Protein AF-A0A9E2GQW5-F1 (afdb_monomer_lite)

pLDDT: mean 85.39, std 6.8, range [58.28, 93.12]

Sequence (100 aa):
MEYHCRIRNHGRQQLELEVDYPLVPNQPKTAYSLEALLFTPASMNITKSRYGVEAFFNNLVTYTRYTVAPMPLALLIDPDNDKSPLTRITRRLDTTPILT

Secondary structure (DSSP, 8-state):
---EEEEEEETTTEEEEEEEPPPPTT-S-------------GGG---TTTS-HHHHHHHHHHH--PPPPPPPHHHHS-TT-TT-HHHHHHHHHHHS----

Radius of gyration: 21.06 Å; chains: 1; bounding box: 55×27×50 Å

Structure (mmCIF, N/CA/C/O backbone):
data_AF-A0A9E2GQW5-F1
#
_entry.id   AF-A0A9E2GQW5-F1
#
loop_
_atom_site.group_PDB
_atom_site.id
_atom_site.type_symbol
_atom_site.label_atom_id
_atom_site.label_alt_id
_atom_site.label_comp_id
_atom_site.label_asym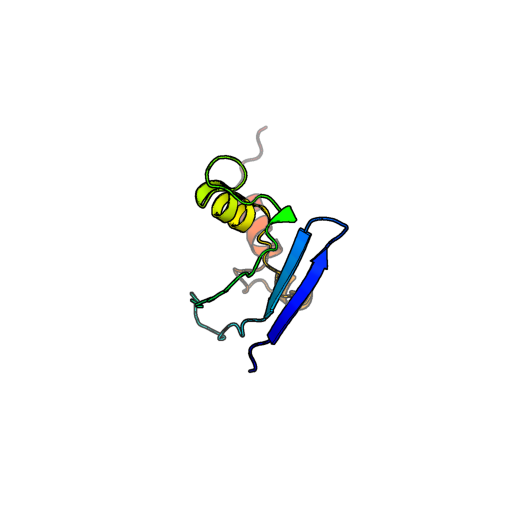_id
_atom_site.label_entity_id
_atom_site.label_seq_id
_atom_site.pdbx_PDB_ins_code
_atom_site.Cartn_x
_atom_site.Cartn_y
_atom_site.Cartn_z
_atom_site.occupancy
_atom_site.B_iso_or_equiv
_atom_site.auth_seq_id
_atom_site.auth_comp_id
_atom_site.auth_asym_id
_atom_site.auth_atom_id
_atom_site.pdbx_PDB_model_num
ATOM 1 N N . MET A 1 1 ? -9.107 -10.069 -13.521 1.00 58.34 1 MET A N 1
ATOM 2 C CA . MET A 1 1 ? -8.204 -9.488 -12.509 1.00 58.34 1 MET A CA 1
ATOM 3 C C . MET A 1 1 ? -9.063 -9.228 -11.293 1.00 58.34 1 MET A C 1
ATOM 5 O O . MET A 1 1 ? -9.979 -8.422 -11.389 1.00 58.34 1 MET A O 1
ATOM 9 N N . GLU A 1 2 ? -8.880 -10.017 -10.243 1.00 70.19 2 GLU A N 1
ATOM 10 C CA . GLU A 1 2 ? -9.735 -9.981 -9.055 1.00 70.19 2 GLU A CA 1
ATOM 11 C C . GLU A 1 2 ? -9.116 -9.082 -7.990 1.00 70.19 2 GLU A C 1
ATOM 13 O O . GLU A 1 2 ? -7.895 -9.013 -7.857 1.00 70.19 2 GLU A O 1
ATOM 18 N N . TYR A 1 3 ? -9.974 -8.379 -7.259 1.00 79.50 3 TYR A N 1
ATOM 19 C CA . TYR A 1 3 ? -9.583 -7.631 -6.076 1.00 79.50 3 TYR A CA 1
ATOM 20 C C . TYR A 1 3 ? -9.476 -8.614 -4.922 1.00 79.50 3 TYR A C 1
ATOM 22 O O . TYR A 1 3 ? -10.431 -9.341 -4.644 1.00 79.50 3 TYR A O 1
ATOM 30 N N . HIS A 1 4 ? -8.337 -8.626 -4.243 1.00 86.44 4 HIS A N 1
ATOM 31 C CA . HIS A 1 4 ? -8.149 -9.464 -3.070 1.00 86.44 4 HIS A CA 1
ATOM 32 C C . HIS A 1 4 ? -7.856 -8.580 -1.860 1.00 86.44 4 HIS A C 1
ATOM 34 O O . HIS A 1 4 ? -7.037 -7.667 -1.910 1.00 86.44 4 HIS A O 1
ATOM 40 N N . CYS A 1 5 ? -8.593 -8.816 -0.779 1.00 88.00 5 CYS A N 1
ATOM 41 C CA . CYS A 1 5 ? -8.477 -8.077 0.467 1.00 88.00 5 CYS A CA 1
ATOM 42 C C . CYS A 1 5 ? -8.368 -9.082 1.603 1.00 88.00 5 CYS A C 1
ATOM 44 O O . CYS A 1 5 ? -9.196 -9.988 1.730 1.00 88.00 5 CYS A O 1
ATOM 46 N N . ARG A 1 6 ? -7.336 -8.931 2.428 1.00 91.50 6 ARG A N 1
ATOM 47 C CA . ARG A 1 6 ? -7.036 -9.855 3.511 1.00 91.50 6 ARG A CA 1
ATOM 48 C C . ARG A 1 6 ? -6.736 -9.090 4.785 1.00 91.50 6 ARG A C 1
ATOM 50 O O . ARG A 1 6 ? -5.896 -8.199 4.802 1.00 91.50 6 ARG A O 1
ATOM 57 N N . ILE A 1 7 ? -7.393 -9.499 5.864 1.00 90.88 7 ILE A N 1
ATOM 58 C CA . ILE A 1 7 ? -7.183 -8.947 7.201 1.00 90.88 7 ILE A CA 1
ATOM 59 C C . ILE A 1 7 ? -6.491 -9.997 8.057 1.00 90.88 7 ILE A C 1
ATOM 61 O O . ILE A 1 7 ? -6.894 -11.163 8.082 1.00 90.88 7 ILE A O 1
ATOM 65 N N . ARG A 1 8 ? -5.438 -9.586 8.759 1.00 92.62 8 ARG A N 1
ATOM 66 C CA . ARG A 1 8 ? -4.678 -10.436 9.676 1.00 92.62 8 ARG A CA 1
ATOM 67 C C . ARG A 1 8 ? -4.336 -9.685 10.949 1.00 92.62 8 ARG A C 1
ATOM 69 O O . ARG A 1 8 ? -4.289 -8.460 10.981 1.00 92.62 8 ARG A O 1
ATOM 76 N N . ASN A 1 9 ? -4.068 -10.441 12.006 1.00 90.75 9 ASN A N 1
ATOM 77 C CA . ASN A 1 9 ? -3.420 -9.885 13.183 1.00 90.75 9 ASN A CA 1
ATOM 78 C C . ASN A 1 9 ? -1.932 -9.646 12.876 1.00 90.75 9 ASN A C 1
ATOM 80 O O . ASN A 1 9 ? -1.259 -10.546 12.374 1.00 90.75 9 ASN A O 1
ATOM 84 N N . HIS A 1 10 ? -1.434 -8.463 13.223 1.00 87.25 10 HIS A N 1
ATOM 85 C CA . HIS A 1 10 ? -0.021 -8.127 13.218 1.00 87.25 10 HIS A CA 1
ATOM 86 C C . HIS A 1 10 ? 0.463 -7.934 14.663 1.00 87.25 10 HIS A C 1
ATOM 88 O O . HIS A 1 10 ? 0.286 -6.898 15.306 1.00 87.25 10 HIS A O 1
ATOM 94 N N . GLY A 1 11 ? 1.075 -8.978 15.216 1.00 84.56 11 GLY A N 1
ATOM 95 C CA . GLY A 1 11 ? 1.546 -8.967 16.598 1.00 84.56 11 GLY A CA 1
ATOM 96 C C . GLY A 1 11 ? 0.410 -9.023 17.626 1.00 84.56 11 GLY A C 1
ATOM 97 O O . GLY A 1 11 ? -0.445 -9.903 17.580 1.00 84.56 11 GLY A O 1
ATOM 98 N N . ARG A 1 12 ? 0.459 -8.154 18.645 1.00 79.88 12 ARG A N 1
ATOM 99 C CA . ARG A 1 12 ? -0.510 -8.159 19.763 1.00 79.88 12 ARG A CA 1
ATOM 100 C C . ARG A 1 12 ? -1.538 -7.033 19.711 1.00 79.88 12 ARG A C 1
ATOM 102 O O . ARG A 1 12 ? -2.551 -7.124 20.395 1.00 79.88 12 ARG A O 1
ATOM 109 N N . GLN A 1 13 ? -1.247 -5.959 18.985 1.00 80.75 13 GLN A N 1
ATOM 110 C CA . GLN A 1 13 ? -2.003 -4.703 19.065 1.00 80.75 13 GLN A CA 1
ATOM 111 C C . GLN A 1 13 ? -2.284 -4.075 17.699 1.00 80.75 13 GLN A C 1
ATOM 113 O O . GLN A 1 13 ? -2.867 -2.996 17.644 1.00 80.75 13 GLN A O 1
ATOM 118 N N . GLN A 1 14 ? -1.857 -4.706 16.605 1.00 84.69 14 GLN A N 1
ATOM 119 C CA . GLN A 1 14 ? -2.025 -4.160 15.266 1.00 84.69 14 GLN A CA 1
ATOM 120 C C . GLN A 1 14 ? -2.825 -5.132 14.408 1.00 84.69 14 GLN A C 1
ATOM 122 O O . GLN A 1 14 ? -2.796 -6.348 14.595 1.00 84.69 14 GLN A O 1
ATOM 127 N N . LEU A 1 15 ? -3.555 -4.565 13.460 1.00 88.25 15 LEU A N 1
ATOM 128 C CA . LEU A 1 15 ? -4.201 -5.299 12.388 1.00 88.25 15 LEU A CA 1
ATOM 129 C C . LEU A 1 15 ? -3.480 -4.928 11.100 1.00 88.25 15 LEU A C 1
ATOM 131 O O . LEU A 1 15 ? -3.161 -3.761 10.879 1.00 88.25 15 LEU A O 1
ATOM 135 N N . GLU A 1 16 ? -3.226 -5.924 10.267 1.00 91.56 16 GLU A N 1
ATOM 136 C CA . GLU A 1 16 ? -2.657 -5.742 8.942 1.00 91.56 16 GLU A CA 1
ATOM 137 C C . GLU A 1 16 ? -3.743 -5.978 7.901 1.00 91.56 16 GLU A C 1
ATOM 139 O O . GLU A 1 16 ? -4.447 -6.994 7.923 1.00 91.56 16 GLU A O 1
ATOM 144 N N . LEU A 1 17 ? -3.884 -4.990 7.023 1.00 90.81 17 LEU A N 1
ATOM 145 C CA . LEU A 1 17 ? -4.786 -4.999 5.888 1.00 90.81 17 LEU A CA 1
ATOM 146 C C . LEU A 1 17 ? -3.935 -5.076 4.625 1.00 90.81 17 LEU A C 1
ATOM 148 O O . LEU A 1 17 ? -3.202 -4.142 4.306 1.00 90.81 17 LEU A O 1
ATOM 152 N N . GLU A 1 18 ? -4.050 -6.186 3.915 1.00 91.62 18 GLU A N 1
ATOM 153 C CA . GLU A 1 18 ? -3.406 -6.389 2.626 1.00 91.62 18 GLU A CA 1
ATOM 154 C C . GLU A 1 18 ? -4.450 -6.260 1.534 1.00 91.62 18 GLU A C 1
ATOM 156 O O . GLU A 1 18 ? -5.485 -6.932 1.578 1.00 91.62 18 GLU A O 1
ATOM 161 N N . VAL A 1 19 ? -4.182 -5.374 0.577 1.00 88.88 19 VAL A N 1
ATOM 162 C CA . VAL A 1 19 ? -5.086 -5.134 -0.539 1.00 88.88 19 VAL A CA 1
ATOM 163 C C . VAL A 1 19 ? -4.328 -5.242 -1.849 1.00 88.88 19 VAL A C 1
ATOM 165 O O . VAL A 1 19 ? -3.450 -4.430 -2.146 1.00 88.88 19 VAL A O 1
ATOM 168 N N . ASP A 1 20 ? -4.700 -6.246 -2.633 1.00 87.38 20 ASP A N 1
ATOM 169 C CA . ASP A 1 20 ? -4.175 -6.478 -3.967 1.00 87.38 20 ASP A CA 1
ATOM 170 C C . ASP A 1 20 ? -5.085 -5.788 -4.978 1.00 87.38 20 ASP A C 1
ATOM 172 O O . ASP A 1 20 ? -6.219 -6.209 -5.239 1.00 87.38 20 ASP A O 1
ATOM 176 N N . TYR A 1 21 ? -4.563 -4.708 -5.555 1.00 81.69 21 TYR A N 1
ATOM 177 C CA . TYR A 1 21 ? -5.218 -3.983 -6.630 1.00 81.69 21 TYR A CA 1
ATOM 178 C C . TYR A 1 21 ? -4.569 -4.330 -7.969 1.00 81.69 21 TYR A C 1
ATOM 180 O O . TYR A 1 21 ? -3.349 -4.200 -8.112 1.00 81.69 21 TYR A O 1
ATOM 188 N N . PRO A 1 22 ? -5.357 -4.721 -8.983 1.00 76.25 22 PRO A N 1
ATOM 189 C CA . PRO A 1 22 ? -4.818 -4.933 -10.311 1.00 76.25 22 PRO A CA 1
ATOM 190 C C . PRO A 1 22 ? -4.320 -3.610 -10.901 1.00 76.25 22 PRO A C 1
ATOM 192 O O . PRO A 1 22 ? -5.100 -2.690 -11.148 1.00 76.25 22 PRO A O 1
ATOM 195 N N . LEU A 1 23 ? -3.015 -3.519 -11.155 1.00 77.50 23 LEU A N 1
ATOM 196 C CA . LEU A 1 23 ? -2.450 -2.410 -11.918 1.00 77.50 23 LEU A CA 1
ATOM 197 C C . LEU A 1 23 ? -2.801 -2.597 -13.393 1.00 77.50 23 LEU A C 1
ATOM 199 O O . LEU A 1 23 ? -2.510 -3.642 -13.975 1.00 77.50 23 LEU A O 1
ATOM 203 N N . VAL A 1 24 ? -3.414 -1.583 -14.002 1.00 77.19 24 VAL A N 1
ATOM 204 C CA . VAL A 1 24 ? -3.739 -1.614 -15.431 1.00 77.19 24 VAL A CA 1
ATOM 205 C C . VAL A 1 24 ? -2.464 -1.321 -16.229 1.00 77.19 24 VAL A C 1
ATOM 207 O O . VAL A 1 24 ? -1.878 -0.245 -16.061 1.00 77.19 24 VAL A O 1
ATOM 210 N N . PRO A 1 25 ? -2.010 -2.239 -17.105 1.00 71.00 25 PRO A N 1
ATOM 211 C CA . PRO A 1 25 ? -0.842 -1.995 -17.943 1.00 71.00 25 PRO A CA 1
ATOM 212 C C . PRO A 1 25 ? -1.010 -0.722 -18.781 1.00 71.00 25 PRO A C 1
ATOM 214 O O . PRO A 1 25 ? -2.108 -0.404 -19.233 1.00 71.00 25 PRO A O 1
ATOM 217 N N . ASN A 1 26 ? 0.088 0.000 -19.005 1.00 73.50 26 ASN A N 1
ATOM 218 C CA . ASN A 1 26 ? 0.141 1.236 -19.802 1.00 73.50 26 ASN A CA 1
ATOM 219 C C . ASN A 1 26 ? -0.679 2.422 -19.264 1.00 73.50 26 ASN A C 1
ATOM 221 O O . ASN A 1 26 ? -0.722 3.466 -19.913 1.00 73.50 26 ASN A O 1
ATOM 225 N N . GLN A 1 27 ? -1.269 2.320 -18.070 1.00 78.62 27 GLN A N 1
ATOM 226 C CA . GLN A 1 27 ? -1.822 3.482 -17.385 1.00 78.62 27 GLN A CA 1
ATOM 227 C C . GLN A 1 27 ? -0.757 4.113 -16.480 1.00 78.62 27 GLN A C 1
ATOM 229 O O . GLN A 1 27 ? -0.243 3.455 -15.575 1.00 78.62 27 GLN A O 1
ATOM 234 N N . PRO A 1 28 ? -0.408 5.398 -16.684 1.00 72.81 28 PRO A N 1
ATOM 235 C CA . PRO A 1 28 ? 0.596 6.071 -15.862 1.00 72.81 28 PRO A CA 1
ATOM 236 C C . PRO A 1 28 ? 0.106 6.338 -14.433 1.00 72.81 28 PRO A C 1
ATOM 238 O O . PRO A 1 28 ? 0.914 6.627 -13.553 1.00 72.81 28 PRO A O 1
ATOM 241 N N . LYS A 1 29 ? -1.211 6.282 -14.203 1.00 79.00 29 LYS A N 1
ATOM 242 C CA . LYS A 1 29 ? -1.843 6.494 -12.902 1.00 79.00 29 LYS A CA 1
ATOM 243 C C . LYS A 1 29 ? -2.967 5.486 -12.716 1.00 79.00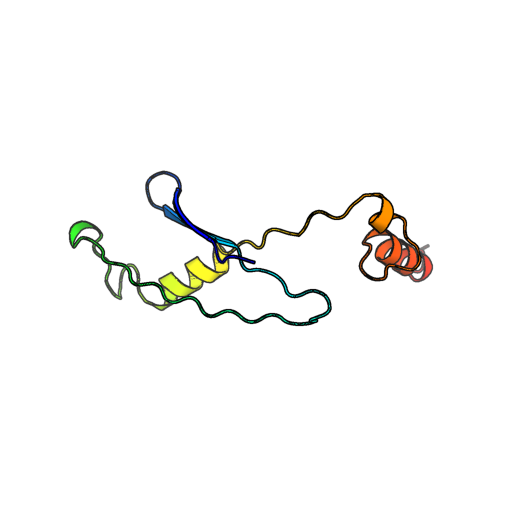 29 LYS A C 1
ATOM 245 O O . LYS A 1 29 ? -3.758 5.271 -13.629 1.00 79.00 29 LYS A O 1
ATOM 250 N N . THR A 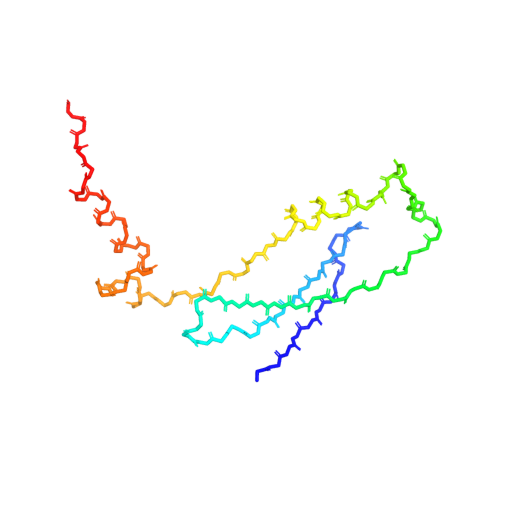1 30 ? -3.063 4.946 -11.511 1.00 77.88 30 THR A N 1
ATOM 251 C CA . THR A 1 30 ? -4.178 4.111 -11.066 1.00 77.88 30 THR A CA 1
ATOM 252 C C . THR A 1 30 ? -4.730 4.723 -9.786 1.00 77.88 30 THR A C 1
ATOM 254 O O . THR A 1 30 ? -3.962 5.133 -8.917 1.00 77.88 30 THR A O 1
ATOM 257 N N . ALA A 1 31 ? -6.053 4.817 -9.692 1.00 81.56 31 ALA A N 1
ATOM 258 C CA . ALA A 1 31 ? -6.761 5.253 -8.497 1.00 81.56 31 ALA A CA 1
ATOM 259 C C . ALA A 1 31 ? -7.644 4.105 -8.005 1.00 81.56 31 ALA A C 1
ATOM 261 O O . ALA A 1 31 ? -8.201 3.360 -8.812 1.00 81.56 31 ALA A O 1
ATOM 262 N N . TYR A 1 32 ? -7.768 3.968 -6.690 1.00 80.31 32 TYR A N 1
ATOM 263 C CA . TYR A 1 32 ? -8.640 2.990 -6.053 1.00 80.31 32 TYR A CA 1
ATOM 264 C C . TYR A 1 32 ? -9.387 3.655 -4.896 1.00 80.31 32 TYR A C 1
ATOM 266 O O . TYR A 1 32 ? -8.902 4.626 -4.314 1.00 80.31 32 TYR A O 1
ATOM 274 N N . SER A 1 33 ? -10.573 3.137 -4.586 1.00 84.00 33 SER A N 1
ATOM 275 C CA . SER A 1 33 ? -11.346 3.530 -3.409 1.00 84.00 33 SER A CA 1
ATOM 276 C C . SER A 1 33 ? -11.338 2.375 -2.419 1.00 84.00 33 SER A C 1
ATOM 278 O O . SER A 1 33 ? -11.578 1.233 -2.811 1.00 84.00 33 SER A O 1
ATOM 280 N N . LEU A 1 34 ? -11.057 2.677 -1.154 1.00 82.56 34 LEU A N 1
ATOM 281 C CA . LEU A 1 34 ? -11.119 1.730 -0.050 1.00 82.56 34 LEU A CA 1
ATOM 282 C C . LEU A 1 34 ? -12.124 2.258 0.970 1.00 82.56 34 LEU A C 1
ATOM 284 O O . LEU A 1 34 ? -11.936 3.342 1.522 1.00 82.56 34 LEU A O 1
ATOM 288 N N . GLU A 1 35 ? -13.160 1.474 1.238 1.00 87.88 35 GLU A N 1
ATOM 289 C CA . GLU A 1 35 ? -14.110 1.734 2.314 1.00 87.88 35 GLU A CA 1
ATOM 290 C C . GLU A 1 35 ? -13.890 0.706 3.426 1.00 87.88 35 GLU A C 1
ATOM 292 O O . GLU A 1 35 ? -13.836 -0.498 3.173 1.00 87.88 35 GLU A O 1
ATOM 297 N N . ALA A 1 36 ? -13.720 1.184 4.659 1.00 84.12 36 ALA A N 1
ATOM 298 C CA . ALA A 1 36 ? -13.469 0.340 5.818 1.00 84.12 36 ALA A CA 1
ATOM 299 C C . ALA A 1 36 ? -14.351 0.777 6.989 1.00 84.12 36 ALA A C 1
ATOM 301 O O . ALA A 1 36 ? -14.359 1.946 7.374 1.00 84.12 36 ALA A O 1
ATOM 302 N N . LEU A 1 37 ? -15.062 -0.185 7.578 1.00 87.56 37 LEU A N 1
ATOM 303 C CA . LEU A 1 37 ? -15.847 0.004 8.792 1.00 87.56 37 LEU A CA 1
ATOM 304 C C . LEU A 1 37 ? -15.216 -0.814 9.917 1.00 87.56 37 LEU A C 1
ATOM 306 O O . LEU A 1 37 ? -15.042 -2.026 9.790 1.00 87.56 37 LEU A O 1
ATOM 310 N N . LEU A 1 38 ? -14.877 -0.148 11.020 1.00 83.00 38 LEU A N 1
ATOM 311 C CA . LEU A 1 38 ? -14.252 -0.776 12.179 1.00 83.00 38 LEU A CA 1
ATOM 312 C C . LEU A 1 38 ? -15.195 -0.727 13.383 1.00 83.00 38 LEU A C 1
ATOM 314 O O . LEU A 1 38 ? -15.575 0.348 13.844 1.00 83.00 38 LEU A O 1
ATOM 318 N N . PHE A 1 39 ? -15.519 -1.898 13.926 1.00 86.44 39 PHE A N 1
ATOM 319 C CA . PHE A 1 39 ? -16.270 -2.036 15.171 1.00 86.44 39 PHE A CA 1
ATOM 320 C C . PHE A 1 39 ? -15.304 -2.398 16.295 1.00 86.44 39 PHE A C 1
ATOM 322 O O . PHE A 1 39 ? -14.718 -3.481 16.296 1.00 86.44 39 PHE A O 1
ATOM 329 N N . THR A 1 40 ? -15.117 -1.492 17.251 1.00 83.38 40 THR A N 1
ATOM 330 C CA . THR A 1 40 ? -14.178 -1.694 18.360 1.00 83.38 40 THR A CA 1
ATOM 331 C C . THR A 1 40 ? -14.909 -1.895 19.682 1.00 83.38 40 THR A C 1
ATOM 333 O O . THR A 1 40 ? -15.821 -1.121 19.981 1.00 83.38 40 THR A O 1
ATOM 336 N N . PRO A 1 41 ? -14.504 -2.865 20.521 1.00 88.00 41 PRO A N 1
ATOM 337 C CA . PRO A 1 41 ? -15.040 -3.000 21.866 1.00 88.00 41 PRO A CA 1
ATOM 338 C C . PRO A 1 41 ? -14.767 -1.750 22.706 1.00 88.00 41 PRO A C 1
ATOM 340 O O . PRO A 1 41 ? -13.708 -1.130 22.588 1.00 88.00 41 PRO A O 1
ATOM 343 N N . ALA A 1 42 ? -15.675 -1.443 23.634 1.00 87.12 42 ALA A N 1
ATOM 344 C CA . ALA A 1 42 ? -15.515 -0.326 24.567 1.00 87.12 42 ALA A CA 1
ATOM 345 C C . ALA A 1 42 ? -14.217 -0.417 25.396 1.00 87.12 42 ALA A C 1
ATOM 347 O O . ALA A 1 42 ? -13.635 0.606 25.752 1.00 87.12 42 ALA A O 1
ATOM 348 N N . SER A 1 43 ? -13.715 -1.632 25.645 1.00 88.88 43 SER A N 1
ATOM 349 C CA . SER A 1 43 ? -12.457 -1.876 26.361 1.00 88.88 43 SER A CA 1
ATOM 350 C C . SER A 1 43 ? -11.215 -1.322 25.655 1.00 88.88 43 SER A C 1
ATOM 352 O O . SER A 1 43 ? -10.221 -1.058 26.328 1.00 88.88 43 SER A O 1
ATOM 354 N N . MET A 1 44 ? -11.257 -1.087 24.335 1.00 84.75 44 MET A N 1
ATOM 355 C CA . MET A 1 44 ? -10.158 -0.418 23.624 1.00 84.75 44 MET A CA 1
ATOM 356 C C . MET A 1 44 ? -10.072 1.083 23.936 1.00 84.75 44 MET A C 1
ATOM 358 O O . MET A 1 44 ? -9.051 1.701 23.648 1.00 84.75 44 MET A O 1
ATOM 362 N N . ASN A 1 45 ? -11.116 1.668 24.541 1.00 86.81 45 ASN A N 1
ATOM 363 C CA . ASN A 1 45 ? -11.165 3.068 24.965 1.00 86.81 45 ASN A CA 1
ATOM 364 C C . ASN A 1 45 ? -10.722 4.052 23.862 1.00 86.81 45 ASN A C 1
ATOM 366 O O . ASN A 1 45 ? -9.942 4.980 24.100 1.00 86.81 45 ASN A O 1
ATOM 370 N N . ILE A 1 46 ? -11.200 3.811 22.636 1.00 87.25 46 ILE A N 1
ATOM 371 C CA . ILE A 1 46 ? -10.962 4.686 21.489 1.00 87.25 46 ILE A CA 1
ATOM 372 C C . ILE A 1 46 ? -11.831 5.925 21.663 1.00 87.25 46 ILE A C 1
ATOM 374 O O . ILE A 1 46 ? -13.052 5.890 21.529 1.00 87.25 46 ILE A O 1
ATOM 378 N N . THR A 1 47 ? -11.177 7.029 21.992 1.00 88.19 47 THR A N 1
ATOM 379 C CA . THR A 1 47 ? -11.800 8.338 22.172 1.00 88.19 47 THR A CA 1
ATOM 380 C C . THR A 1 47 ? -11.015 9.380 21.393 1.00 88.19 47 THR A C 1
ATOM 382 O O . THR A 1 47 ? -9.837 9.182 21.087 1.00 88.19 47 THR A O 1
ATOM 385 N N . LYS A 1 48 ? -11.628 10.540 21.132 1.00 86.62 48 LYS A N 1
ATOM 386 C CA . LYS A 1 48 ? -10.964 11.653 20.436 1.00 86.62 48 LYS A CA 1
ATOM 387 C C . LYS A 1 48 ? -9.639 12.070 21.094 1.00 86.62 48 LYS A C 1
ATOM 389 O O . LYS A 1 48 ? -8.727 12.469 20.383 1.00 86.62 48 LYS A O 1
ATOM 394 N N . SER A 1 49 ? -9.529 11.970 22.422 1.00 88.19 49 SER A N 1
ATOM 395 C CA . SER A 1 49 ? -8.323 12.343 23.174 1.00 88.19 49 SER A CA 1
ATOM 396 C C . SER A 1 49 ? -7.240 11.260 23.223 1.00 88.19 49 SER A C 1
ATOM 398 O O . SER A 1 49 ? -6.093 11.589 23.504 1.00 88.19 49 SER A O 1
ATOM 400 N N . ARG A 1 50 ? -7.574 9.985 22.968 1.00 86.19 50 ARG A N 1
ATOM 401 C CA . ARG A 1 50 ? -6.609 8.866 22.974 1.00 86.19 50 ARG A CA 1
ATOM 402 C C . ARG A 1 50 ? -6.208 8.418 21.574 1.00 86.19 50 ARG A C 1
ATOM 404 O O . ARG A 1 50 ? -5.026 8.266 21.295 1.00 86.19 50 ARG A O 1
ATOM 411 N N . TYR A 1 51 ? -7.193 8.186 20.713 1.00 87.31 51 TYR A N 1
ATOM 412 C CA . TYR A 1 51 ? -7.002 7.723 19.344 1.00 87.31 51 TYR A CA 1
ATOM 413 C C . TYR A 1 51 ? -8.072 8.354 18.451 1.00 87.31 51 TYR A C 1
ATOM 415 O O . TYR A 1 51 ? -9.100 7.758 18.134 1.00 87.31 51 TYR A O 1
ATOM 423 N N . GLY A 1 52 ? -7.857 9.631 18.140 1.00 87.75 52 GLY A N 1
ATOM 424 C CA . GLY A 1 52 ? -8.737 10.410 17.279 1.00 87.75 52 GLY A CA 1
ATOM 425 C C . GLY A 1 52 ? -8.487 10.175 15.789 1.00 87.75 52 GLY A C 1
ATOM 426 O O . GLY A 1 52 ? -7.569 9.463 15.386 1.00 87.75 52 GLY A O 1
ATOM 427 N N . VAL A 1 53 ? -9.291 10.848 14.967 1.00 90.00 53 VAL A N 1
ATOM 428 C CA . VAL A 1 53 ? -9.246 10.769 13.496 1.00 90.00 53 VAL A CA 1
ATOM 429 C C . VAL A 1 53 ? -7.851 11.073 12.940 1.00 90.00 53 VAL A C 1
ATOM 431 O O . VAL A 1 53 ? -7.363 10.366 12.066 1.00 90.00 53 VAL A O 1
ATOM 434 N N . GLU A 1 54 ? -7.177 12.089 13.476 1.00 91.44 54 GLU A N 1
ATOM 435 C CA . GLU A 1 54 ? -5.829 12.465 13.042 1.00 91.44 54 GLU A CA 1
ATOM 436 C C . GLU A 1 54 ? -4.800 11.364 13.329 1.00 91.44 54 GLU A C 1
ATOM 438 O O . GLU A 1 54 ? -4.026 10.993 12.450 1.00 91.44 54 GLU A O 1
ATOM 443 N N . ALA A 1 55 ? -4.836 10.780 14.531 1.00 90.69 55 ALA A N 1
ATOM 444 C C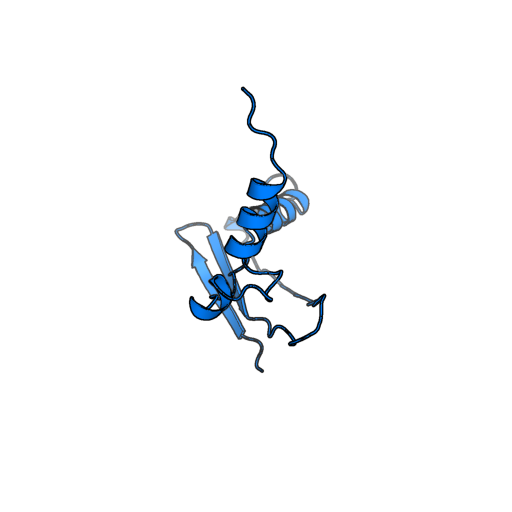A . ALA A 1 55 ? -3.963 9.666 14.893 1.00 90.69 55 ALA A CA 1
ATOM 445 C C . ALA A 1 55 ? -4.211 8.442 13.997 1.00 90.69 55 ALA A C 1
ATOM 447 O O . ALA A 1 55 ? -3.264 7.758 13.608 1.00 90.69 55 ALA A O 1
ATOM 448 N N . PHE A 1 56 ? -5.470 8.193 13.622 1.00 88.44 56 PHE A N 1
ATOM 449 C CA . PHE A 1 56 ? -5.817 7.148 12.665 1.00 88.44 56 PHE A CA 1
ATOM 450 C C . PHE A 1 56 ? -5.176 7.381 11.293 1.00 88.44 56 PHE A C 1
ATOM 452 O O . PHE A 1 56 ? -4.459 6.507 10.808 1.00 88.44 56 PHE A O 1
ATOM 459 N N . PHE A 1 57 ? -5.367 8.558 10.689 1.00 90.31 57 PHE A N 1
ATOM 460 C CA . PHE A 1 57 ? -4.800 8.852 9.369 1.00 90.31 57 PHE A CA 1
ATOM 461 C C . PHE A 1 57 ? -3.270 8.922 9.378 1.00 90.31 57 PHE A C 1
ATOM 463 O O . PHE A 1 57 ? -2.639 8.420 8.450 1.00 90.31 57 PHE A O 1
ATOM 470 N N . ASN A 1 58 ? -2.662 9.461 10.437 1.00 93.12 58 ASN A N 1
ATOM 471 C CA . ASN A 1 58 ? -1.207 9.464 10.584 1.00 93.12 58 ASN A CA 1
ATOM 472 C C . ASN A 1 58 ? -0.649 8.040 10.641 1.00 93.12 58 ASN A C 1
ATOM 474 O O . ASN A 1 58 ? 0.332 7.745 9.959 1.00 93.12 58 ASN A O 1
ATOM 478 N N . ASN A 1 59 ? -1.291 7.140 11.391 1.00 90.88 59 ASN A N 1
ATOM 479 C CA . ASN A 1 59 ? -0.906 5.730 11.415 1.00 90.88 59 ASN A CA 1
ATOM 480 C C . ASN A 1 59 ? -1.112 5.073 10.049 1.00 90.88 59 ASN A C 1
ATOM 482 O O . ASN A 1 59 ? -0.222 4.367 9.585 1.00 90.88 59 ASN A O 1
ATOM 486 N N . LEU A 1 60 ? -2.244 5.328 9.388 1.00 89.00 60 LEU A N 1
ATOM 487 C CA . LEU A 1 60 ? -2.516 4.783 8.061 1.00 89.00 60 LEU A CA 1
ATOM 488 C C . LEU A 1 60 ? -1.400 5.160 7.081 1.00 89.00 60 LEU A C 1
ATOM 490 O O . LEU A 1 60 ? -0.822 4.279 6.455 1.00 89.00 60 LEU A O 1
ATOM 494 N N . VAL A 1 61 ? -1.035 6.442 6.998 1.00 90.38 61 VAL A N 1
ATOM 495 C CA . VAL A 1 61 ? 0.038 6.912 6.107 1.00 90.38 61 VAL A CA 1
ATOM 496 C C . VAL A 1 61 ? 1.393 6.331 6.511 1.00 90.38 61 VAL A C 1
ATOM 498 O O . VAL A 1 61 ? 2.131 5.850 5.656 1.00 90.38 61 VAL A O 1
ATOM 501 N N . THR A 1 62 ? 1.707 6.336 7.807 1.00 92.50 62 THR A N 1
ATOM 502 C CA . THR A 1 62 ? 3.011 5.906 8.335 1.00 92.50 62 THR A CA 1
ATOM 503 C C . THR A 1 62 ? 3.260 4.411 8.135 1.00 92.50 62 THR A C 1
ATOM 505 O O . THR A 1 62 ? 4.393 4.000 7.882 1.00 92.50 62 THR A O 1
ATOM 508 N N . TYR A 1 63 ? 2.217 3.587 8.248 1.00 90.38 63 TYR A N 1
ATOM 509 C CA . TYR A 1 63 ? 2.324 2.130 8.151 1.00 90.38 63 TYR A CA 1
ATOM 510 C C . TYR A 1 63 ? 1.931 1.570 6.780 1.00 90.38 63 TYR A C 1
ATOM 512 O O . TYR A 1 63 ? 2.129 0.377 6.545 1.00 90.38 63 TYR A O 1
ATOM 520 N N . THR A 1 64 ? 1.435 2.399 5.856 1.00 89.94 64 THR A N 1
ATOM 521 C CA . THR A 1 64 ? 1.185 1.967 4.476 1.00 89.94 64 THR A CA 1
ATOM 522 C C . THR A 1 64 ? 2.505 1.649 3.783 1.00 89.94 64 THR A C 1
ATOM 524 O O . THR A 1 64 ? 3.415 2.476 3.712 1.00 89.94 64 THR A O 1
ATOM 527 N N . ARG A 1 65 ? 2.596 0.442 3.223 1.00 89.31 65 ARG A N 1
ATOM 528 C CA . ARG A 1 65 ? 3.719 0.008 2.392 1.00 89.31 65 ARG A CA 1
ATOM 529 C C . ARG A 1 65 ? 3.202 -0.445 1.040 1.00 89.31 65 ARG A C 1
ATOM 531 O O . ARG A 1 65 ? 2.206 -1.155 0.959 1.00 89.31 65 ARG A O 1
ATOM 538 N N . TYR A 1 66 ? 3.914 -0.053 -0.007 1.00 86.00 66 TYR A N 1
ATOM 539 C CA . TYR A 1 66 ? 3.629 -0.494 -1.363 1.00 86.00 66 TYR A CA 1
ATOM 540 C C . TYR A 1 66 ? 4.563 -1.640 -1.720 1.00 86.00 66 TYR A C 1
ATOM 542 O O . TYR A 1 66 ? 5.786 -1.487 -1.688 1.00 86.00 66 TYR A O 1
ATOM 550 N N . THR A 1 67 ? 3.988 -2.782 -2.081 1.00 82.69 67 THR A N 1
ATOM 551 C CA . THR A 1 67 ? 4.752 -3.871 -2.682 1.00 82.69 67 THR A CA 1
ATOM 552 C C . THR A 1 67 ? 5.219 -3.425 -4.063 1.00 82.69 67 THR A C 1
ATOM 554 O O . THR A 1 67 ? 4.414 -3.056 -4.918 1.00 82.69 67 THR A O 1
ATOM 557 N N . VAL A 1 68 ? 6.532 -3.437 -4.282 1.00 76.06 68 VAL A N 1
ATOM 558 C CA . VAL A 1 68 ? 7.112 -3.142 -5.595 1.00 76.06 68 VAL A CA 1
ATOM 559 C C . VAL A 1 68 ? 6.969 -4.384 -6.468 1.00 76.06 68 VAL A C 1
ATOM 561 O O . VAL A 1 68 ? 7.306 -5.487 -6.038 1.00 76.06 68 VAL A O 1
ATOM 564 N N . ALA A 1 69 ? 6.482 -4.212 -7.698 1.00 75.19 69 ALA A N 1
ATOM 565 C CA . ALA A 1 69 ? 6.430 -5.307 -8.656 1.00 75.19 69 ALA A CA 1
ATOM 566 C C . ALA A 1 69 ? 7.855 -5.837 -8.923 1.00 75.19 69 ALA A C 1
ATOM 568 O O . ALA A 1 69 ? 8.760 -5.031 -9.170 1.00 75.19 69 ALA A O 1
ATOM 569 N N . PRO A 1 70 ? 8.082 -7.163 -8.884 1.00 79.19 70 PRO A N 1
ATOM 570 C CA . PRO A 1 70 ? 9.392 -7.724 -9.176 1.00 79.19 70 PRO A CA 1
ATOM 571 C C . PRO A 1 70 ? 9.804 -7.374 -10.611 1.00 79.19 70 PRO A C 1
ATOM 573 O O . PRO A 1 70 ? 9.032 -7.552 -11.553 1.00 79.19 70 PRO A O 1
ATOM 576 N N . MET A 1 71 ? 11.030 -6.876 -10.776 1.00 83.62 71 MET A N 1
ATOM 577 C CA . MET A 1 71 ? 11.612 -6.573 -12.082 1.00 83.62 71 MET A CA 1
ATOM 578 C C . MET A 1 71 ? 12.526 -7.732 -12.509 1.00 83.62 71 MET A C 1
ATOM 580 O O . MET A 1 71 ? 13.500 -8.012 -11.807 1.00 83.62 71 MET A O 1
ATOM 584 N N . PRO A 1 72 ? 12.251 -8.408 -13.639 1.00 87.88 72 PRO A N 1
ATOM 585 C CA . PRO A 1 72 ? 13.163 -9.399 -14.199 1.00 87.88 72 PRO A CA 1
ATOM 586 C C . PRO A 1 72 ? 14.555 -8.812 -14.454 1.00 87.88 72 PRO A C 1
ATOM 588 O O . PRO A 1 72 ? 14.669 -7.681 -14.926 1.00 87.88 72 PRO A O 1
ATOM 591 N N . LEU A 1 73 ? 15.612 -9.604 -14.229 1.00 89.81 73 LEU A N 1
ATOM 592 C CA . LEU A 1 73 ? 16.997 -9.162 -14.453 1.00 89.81 73 LEU A CA 1
ATOM 593 C C . LEU A 1 73 ? 17.241 -8.679 -15.892 1.00 89.81 73 LEU A C 1
ATOM 595 O O . LEU A 1 73 ? 17.984 -7.726 -16.096 1.00 89.81 73 LEU A O 1
ATOM 599 N N . ALA A 1 74 ? 16.568 -9.281 -16.877 1.00 90.56 74 ALA A N 1
ATOM 600 C CA . ALA A 1 74 ? 16.644 -8.847 -18.271 1.00 90.56 74 ALA A CA 1
ATOM 601 C C . ALA A 1 74 ? 16.185 -7.388 -18.462 1.00 90.56 74 ALA A C 1
ATOM 603 O O . ALA A 1 74 ? 16.803 -6.655 -19.222 1.00 90.56 74 ALA A O 1
ATOM 604 N N . LEU A 1 75 ? 15.162 -6.939 -17.721 1.00 89.94 75 LEU A N 1
ATOM 605 C CA . LEU A 1 75 ? 14.689 -5.551 -17.777 1.00 89.94 75 LEU A CA 1
ATOM 606 C C . LEU A 1 75 ? 15.613 -4.574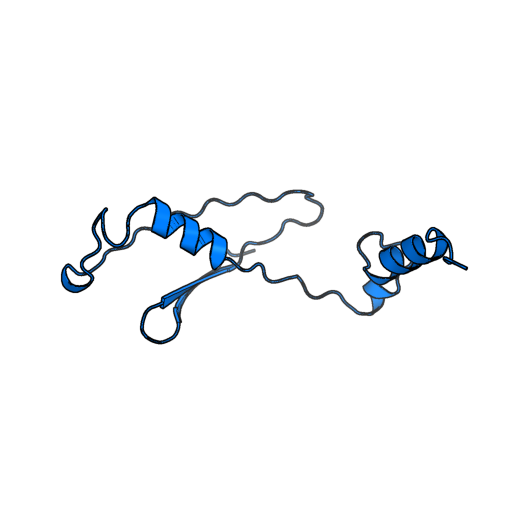 -17.039 1.00 89.94 75 LEU A C 1
ATOM 608 O O . LEU A 1 75 ? 15.519 -3.372 -17.275 1.00 89.94 75 LEU A O 1
ATOM 612 N N . LEU A 1 76 ? 16.486 -5.055 -16.145 1.00 90.19 76 LEU A N 1
ATOM 613 C CA . LEU A 1 76 ? 17.487 -4.204 -15.492 1.00 90.19 76 LEU A CA 1
ATOM 614 C C . LEU A 1 76 ? 18.596 -3.803 -16.465 1.00 90.19 76 LEU A C 1
ATOM 616 O O . LEU A 1 76 ? 19.071 -2.675 -16.402 1.00 90.19 76 LEU A O 1
ATOM 620 N N . ILE A 1 77 ? 19.014 -4.713 -17.343 1.00 90.81 77 ILE A N 1
ATOM 621 C CA . ILE A 1 77 ? 20.109 -4.469 -18.294 1.00 90.81 77 ILE A CA 1
ATOM 622 C C . ILE A 1 77 ? 19.631 -3.923 -19.642 1.00 90.81 77 ILE A C 1
ATOM 624 O O . ILE A 1 77 ? 20.462 -3.639 -20.498 1.00 90.81 77 ILE A O 1
ATOM 628 N N . ASP A 1 78 ? 18.318 -3.798 -19.833 1.00 90.94 78 ASP A N 1
ATOM 629 C CA . ASP A 1 78 ? 17.725 -3.238 -21.042 1.00 90.94 78 ASP A CA 1
ATOM 630 C C . ASP A 1 78 ? 18.071 -1.736 -21.160 1.00 90.94 78 ASP A C 1
ATOM 632 O O . ASP A 1 78 ? 17.600 -0.933 -20.339 1.00 90.94 78 ASP A O 1
ATOM 636 N N . PRO A 1 79 ? 18.899 -1.339 -22.146 1.00 87.38 79 PRO A N 1
ATOM 637 C CA . PRO A 1 79 ? 19.313 0.050 -22.311 1.00 87.38 79 PRO A CA 1
ATOM 638 C C . PRO A 1 79 ? 18.150 0.964 -22.723 1.00 87.38 79 PRO A C 1
ATOM 640 O O . PRO A 1 79 ? 18.196 2.156 -22.414 1.00 87.38 79 PRO A O 1
ATOM 643 N N . ASP A 1 80 ? 17.099 0.417 -23.342 1.00 90.44 80 ASP A N 1
ATOM 644 C CA . ASP A 1 80 ? 15.921 1.168 -23.789 1.00 90.44 80 ASP A CA 1
ATOM 645 C C . ASP A 1 80 ? 14.870 1.317 -22.669 1.00 90.44 80 ASP A C 1
ATOM 647 O O . ASP A 1 80 ? 13.890 2.058 -22.795 1.00 90.44 80 ASP A O 1
ATOM 651 N N . ASN A 1 81 ? 15.074 0.655 -21.524 1.00 90.06 81 ASN A N 1
ATOM 652 C CA . ASN A 1 81 ? 14.184 0.752 -20.375 1.00 90.06 81 ASN A CA 1
ATOM 653 C C . ASN A 1 81 ? 14.549 1.928 -19.453 1.00 90.06 81 ASN A C 1
ATOM 655 O O . ASN A 1 81 ? 15.310 1.793 -18.491 1.00 90.06 81 ASN A O 1
ATOM 659 N N . ASP A 1 82 ? 13.891 3.070 -19.649 1.00 89.12 82 ASP A N 1
ATOM 660 C CA . ASP A 1 82 ? 14.050 4.260 -18.797 1.00 89.12 82 ASP A CA 1
ATOM 661 C C . ASP A 1 82 ? 13.653 4.064 -17.323 1.00 89.12 82 ASP A C 1
ATOM 663 O O . ASP A 1 82 ? 14.044 4.853 -16.453 1.00 89.12 82 ASP A O 1
ATOM 667 N N . LYS A 1 83 ? 12.873 3.020 -17.010 1.00 86.94 83 LYS A N 1
ATOM 668 C CA . LYS A 1 83 ? 12.515 2.672 -15.626 1.00 86.94 83 LYS A CA 1
ATOM 669 C C . LYS A 1 83 ? 13.580 1.814 -14.948 1.00 86.94 83 LYS A C 1
ATOM 671 O O . LYS A 1 83 ? 13.514 1.664 -13.725 1.00 86.94 83 LYS A O 1
ATOM 676 N N . SER A 1 84 ? 14.549 1.278 -15.694 1.00 90.81 84 SER A N 1
ATOM 677 C CA . SER A 1 84 ? 15.652 0.513 -15.122 1.00 90.81 84 SER A CA 1
ATOM 678 C C . SER A 1 84 ? 16.475 1.391 -14.169 1.00 90.81 84 SER A C 1
ATOM 680 O O . SER A 1 84 ? 16.958 2.462 -14.556 1.00 90.81 84 SER A O 1
ATOM 682 N N . PRO A 1 85 ? 16.688 0.954 -12.915 1.00 90.88 85 PRO A N 1
ATOM 683 C CA . PRO A 1 85 ? 17.618 1.610 -12.009 1.00 90.88 85 PRO A CA 1
ATOM 684 C C . PRO A 1 85 ? 19.039 1.698 -12.575 1.00 90.88 85 PRO A C 1
ATOM 686 O O . PRO A 1 85 ? 19.684 2.723 -12.374 1.00 90.88 85 PRO A O 1
ATOM 689 N N . LEU A 1 86 ? 19.516 0.677 -13.303 1.00 92.44 86 LEU A N 1
ATOM 690 C CA . LEU A 1 86 ? 20.870 0.676 -13.869 1.00 92.44 86 LEU A CA 1
ATOM 691 C C . LEU A 1 86 ? 21.015 1.752 -14.942 1.00 92.44 86 LEU A C 1
ATOM 693 O O . LEU A 1 86 ? 21.900 2.594 -14.828 1.00 92.44 86 LEU A O 1
ATOM 697 N N . THR A 1 87 ? 20.095 1.807 -15.908 1.00 92.25 87 THR A N 1
ATOM 698 C CA . THR A 1 87 ? 20.088 2.838 -16.960 1.00 92.25 87 THR A CA 1
ATOM 699 C C . THR A 1 87 ? 20.063 4.246 -16.359 1.00 92.25 87 THR A C 1
ATOM 701 O O . THR A 1 87 ? 20.802 5.136 -16.785 1.00 92.25 87 THR A O 1
ATOM 704 N N . ARG A 1 88 ? 19.268 4.452 -15.300 1.00 91.69 88 ARG A N 1
ATOM 705 C CA . ARG A 1 88 ? 19.194 5.732 -14.576 1.00 91.69 88 ARG A CA 1
ATOM 706 C C . ARG A 1 88 ? 20.491 6.082 -13.840 1.00 91.69 88 ARG A C 1
ATOM 708 O O . ARG A 1 88 ? 20.859 7.256 -13.823 1.00 91.69 88 ARG A O 1
ATOM 715 N N . ILE A 1 89 ? 21.154 5.103 -13.220 1.00 92.44 89 ILE A N 1
ATOM 716 C CA . ILE A 1 89 ? 22.428 5.295 -12.510 1.00 92.44 89 ILE A CA 1
ATOM 717 C C . ILE A 1 89 ? 23.545 5.614 -13.501 1.00 92.44 89 ILE A C 1
ATOM 719 O O . ILE A 1 89 ? 24.236 6.606 -13.299 1.00 92.44 89 ILE A O 1
ATOM 723 N N . THR A 1 90 ? 23.685 4.847 -14.583 1.00 90.12 90 THR A N 1
ATOM 724 C CA . THR A 1 90 ? 24.711 5.080 -15.613 1.00 90.12 90 THR A CA 1
ATOM 725 C C . THR A 1 90 ? 24.591 6.486 -16.191 1.00 90.12 90 THR A C 1
ATOM 727 O O . THR A 1 90 ? 25.544 7.254 -16.146 1.00 90.12 90 THR A O 1
ATOM 730 N N . ARG A 1 91 ? 23.374 6.895 -16.576 1.00 89.19 91 ARG A N 1
ATOM 731 C CA . ARG A 1 91 ? 23.108 8.255 -17.066 1.00 89.19 91 ARG A CA 1
ATOM 732 C C . ARG A 1 91 ? 23.512 9.335 -16.059 1.00 89.19 91 ARG A C 1
ATOM 734 O O . ARG A 1 91 ? 24.012 10.384 -16.443 1.00 89.19 91 ARG A O 1
ATOM 741 N N . ARG A 1 92 ? 23.276 9.101 -14.762 1.00 90.00 92 ARG A N 1
ATOM 742 C CA . ARG A 1 92 ? 23.679 10.028 -13.693 1.00 90.00 92 ARG A CA 1
ATOM 743 C C . ARG A 1 92 ? 25.196 10.073 -13.537 1.00 90.00 92 ARG A C 1
ATOM 745 O O . ARG A 1 92 ? 25.723 11.174 -13.400 1.00 90.00 92 ARG A O 1
ATOM 752 N N . LEU A 1 93 ? 25.874 8.928 -13.575 1.00 88.94 93 LEU A N 1
ATOM 753 C CA . LEU A 1 93 ? 27.333 8.838 -13.489 1.00 88.94 93 LEU A CA 1
ATOM 754 C C . LEU A 1 93 ? 28.002 9.608 -14.629 1.00 88.94 93 LEU A C 1
ATOM 756 O O . LEU A 1 93 ? 28.851 10.445 -14.349 1.00 88.94 93 LEU A O 1
ATOM 760 N N . ASP A 1 94 ? 27.538 9.426 -15.866 1.00 86.31 94 ASP A N 1
ATOM 761 C CA . ASP A 1 94 ? 28.088 10.116 -17.043 1.00 86.31 94 ASP A CA 1
ATOM 762 C C . ASP A 1 94 ? 27.966 11.646 -16.945 1.00 86.31 94 ASP A C 1
ATOM 764 O O . ASP A 1 94 ? 28.791 12.389 -17.470 1.00 86.31 94 ASP A O 1
ATOM 768 N N . THR A 1 95 ? 26.932 12.131 -16.251 1.00 86.81 95 THR A N 1
ATOM 769 C CA . THR A 1 95 ? 26.687 13.570 -16.048 1.00 86.81 95 THR A CA 1
ATOM 770 C C . THR A 1 95 ? 27.296 14.140 -14.767 1.00 86.81 95 THR A C 1
ATOM 772 O O . THR A 1 95 ? 27.255 15.354 -14.572 1.00 86.81 95 THR A O 1
ATOM 775 N N . THR A 1 96 ? 27.816 13.300 -13.866 1.00 83.00 96 THR A N 1
ATOM 776 C CA . THR A 1 96 ? 28.342 13.764 -12.576 1.00 83.00 96 THR A CA 1
ATOM 777 C C . THR A 1 96 ? 29.808 14.165 -12.747 1.00 83.00 96 THR 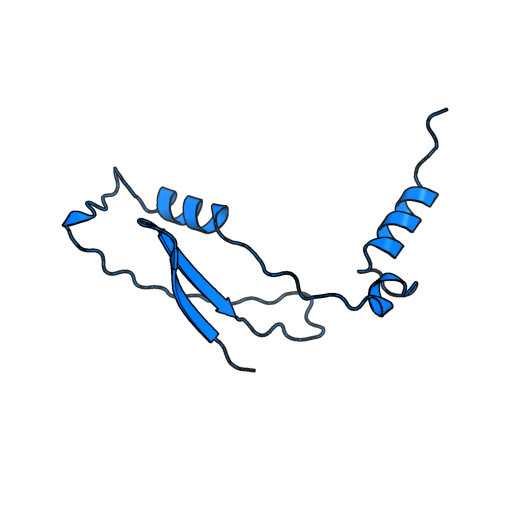A C 1
ATOM 779 O O . THR A 1 96 ? 30.635 13.298 -13.028 1.00 83.00 96 THR A O 1
ATOM 782 N N . PRO A 1 97 ? 30.172 15.450 -12.570 1.00 77.44 97 PRO A N 1
ATOM 783 C CA . PRO A 1 97 ? 31.567 15.855 -12.627 1.00 77.44 97 PRO A CA 1
ATOM 784 C C . PRO A 1 97 ? 32.342 15.186 -11.492 1.00 77.44 97 PRO A C 1
ATOM 786 O O . PRO A 1 97 ? 31.899 15.171 -10.340 1.00 77.44 97 PRO A O 1
ATOM 789 N N . ILE A 1 98 ? 33.510 14.635 -11.816 1.00 80.12 98 ILE A N 1
ATOM 790 C CA . ILE A 1 98 ? 34.441 14.146 -10.803 1.00 80.12 98 ILE A CA 1
ATOM 791 C C . ILE A 1 98 ? 34.956 15.384 -10.067 1.00 80.12 98 ILE A C 1
ATOM 793 O O . ILE A 1 98 ? 35.596 16.241 -10.673 1.00 80.12 98 ILE A O 1
ATOM 797 N N . LEU A 1 99 ? 34.634 15.500 -8.778 1.00 67.94 99 LEU A N 1
ATOM 798 C CA . LEU A 1 99 ? 35.225 16.508 -7.902 1.00 67.94 99 LEU A CA 1
ATOM 799 C C . LEU A 1 99 ? 36.691 16.115 -7.670 1.00 67.94 99 LEU A C 1
ATOM 801 O O . LEU A 1 99 ? 36.990 15.355 -6.750 1.00 67.94 99 LEU A O 1
ATOM 805 N N . THR A 1 100 ? 37.572 16.553 -8.569 1.00 58.28 100 THR A N 1
ATOM 806 C CA . THR A 1 100 ? 39.030 16.576 -8.373 1.00 58.28 100 THR A CA 1
ATOM 807 C C . THR A 1 100 ? 39.448 17.818 -7.615 1.00 58.28 100 THR A C 1
ATOM 809 O O . THR A 1 100 ? 38.946 18.903 -7.992 1.00 58.28 100 THR A O 1
#

Foldseek 3Di:
DDWDWDWDDDPDPDIDIDIDDDDDPPDPDDDDDDDDDDDDDCVVVCDCVPCNPVNVVVCVVVPDDDDDDDDDPVLLPPCPNPVRPNNVVVVVVVVDDDPD